Protein AF-A0A558FZP3-F1 (afdb_monomer_lite)

Secondary structure (DSSP, 8-state):
--EEEEEE---TTHHHHHHHHHHTT-EEEEEETTS-GGG---

InterPro domains:
  IPR029062 Class I glutamine amidotransferase-like [G3DSA:3.40.50.880] (1-42)
  IPR029062 Class I glutamine amidotransferase-like [SSF52317] (1-41)

Sequence (42 aa):
MTRIVVIDNHGQFTHLERRALRDLGVDTELVDNDTDPADIDA

Structure (mmCIF, N/CA/C/O backbone):
data_AF-A0A558FZP3-F1
#
_entry.id   AF-A0A558FZP3-F1
#
loop_
_atom_site.group_PDB
_atom_site.id
_atom_site.type_symbol
_atom_site.label_atom_id
_atom_site.label_alt_id
_atom_site.label_comp_id
_atom_site.label_asym_id
_atom_site.label_entity_id
_atom_site.label_seq_id
_atom_site.pdbx_PDB_ins_code
_atom_site.Cartn_x
_atom_site.Cartn_y
_atom_site.Cartn_z
_atom_site.occupancy
_atom_site.B_iso_or_equiv
_atom_site.auth_seq_id
_atom_site.auth_comp_id
_atom_site.auth_asym_id
_atom_site.auth_atom_id
_atom_site.pdbx_PDB_model_num
ATOM 1 N N . MET A 1 1 ? -14.925 -5.041 -7.661 1.00 68.06 1 MET A N 1
ATOM 2 C CA . MET A 1 1 ? -14.287 -4.524 -6.432 1.00 68.06 1 MET A CA 1
ATOM 3 C C . MET A 1 1 ? -12.970 -3.897 -6.845 1.00 68.06 1 MET A C 1
ATOM 5 O O . MET A 1 1 ? -12.407 -4.366 -7.823 1.00 68.06 1 MET A O 1
ATOM 9 N N . THR A 1 2 ? -12.527 -2.832 -6.184 1.00 85.56 2 THR A N 1
ATOM 10 C CA . THR A 1 2 ? -11.277 -2.143 -6.539 1.00 85.56 2 THR A CA 1
ATOM 11 C C . THR A 1 2 ? -10.089 -2.880 -5.922 1.00 85.56 2 THR A C 1
ATOM 13 O O . THR A 1 2 ? -10.088 -3.097 -4.711 1.00 85.56 2 THR A O 1
ATOM 16 N N . ARG A 1 3 ? -9.112 -3.267 -6.749 1.00 91.06 3 ARG A N 1
ATOM 17 C CA . ARG A 1 3 ? -7.819 -3.839 -6.339 1.00 91.06 3 ARG A CA 1
ATOM 18 C C . ARG A 1 3 ? -6.810 -2.709 -6.140 1.00 91.06 3 ARG A C 1
ATOM 20 O O . ARG A 1 3 ? -6.877 -1.709 -6.852 1.00 91.06 3 ARG A O 1
ATOM 27 N N . ILE A 1 4 ? -5.891 -2.856 -5.187 1.00 93.12 4 ILE A N 1
ATOM 28 C CA . ILE A 1 4 ? -4.765 -1.927 -5.008 1.00 93.12 4 ILE A CA 1
ATOM 29 C C . ILE A 1 4 ? -3.454 -2.688 -5.210 1.00 93.12 4 ILE A C 1
ATOM 31 O O . ILE A 1 4 ? -3.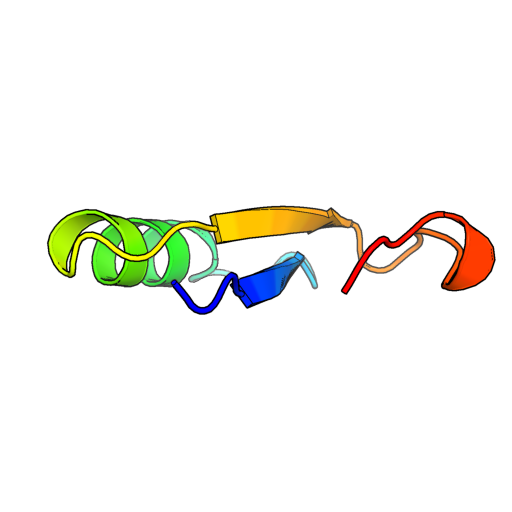145 -3.607 -4.450 1.00 93.12 4 ILE A O 1
ATOM 35 N N . VAL A 1 5 ? -2.674 -2.275 -6.208 1.00 94.50 5 VAL A N 1
ATOM 36 C CA . VAL A 1 5 ? -1.278 -2.700 -6.365 1.00 94.50 5 VAL A CA 1
ATOM 37 C C . VAL A 1 5 ? -0.402 -1.795 -5.500 1.00 94.50 5 VAL A C 1
ATOM 39 O O . VAL A 1 5 ? -0.418 -0.573 -5.648 1.00 94.50 5 VAL A O 1
ATOM 42 N N . VAL A 1 6 ? 0.331 -2.389 -4.563 1.00 93.69 6 VAL A N 1
ATOM 43 C CA . VAL A 1 6 ? 1.219 -1.691 -3.630 1.00 93.69 6 VAL A CA 1
ATOM 44 C C . VAL A 1 6 ? 2.659 -1.927 -4.064 1.00 93.69 6 VAL A C 1
ATOM 46 O O . VAL A 1 6 ? 3.116 -3.066 -4.081 1.00 93.69 6 VAL A O 1
ATOM 49 N N . ILE A 1 7 ? 3.379 -0.853 -4.381 1.00 94.69 7 ILE A N 1
ATOM 50 C CA . ILE A 1 7 ? 4.804 -0.930 -4.718 1.00 94.69 7 ILE A CA 1
ATOM 51 C C . ILE A 1 7 ? 5.641 -0.927 -3.435 1.00 94.69 7 ILE A C 1
ATOM 53 O O . ILE A 1 7 ? 5.631 0.055 -2.685 1.00 94.69 7 ILE A O 1
ATOM 57 N N . ASP A 1 8 ? 6.389 -2.001 -3.191 1.00 94.94 8 ASP A N 1
ATOM 58 C CA . ASP A 1 8 ? 7.320 -2.108 -2.073 1.00 94.94 8 ASP A CA 1
ATOM 59 C C . ASP A 1 8 ? 8.643 -1.418 -2.405 1.00 94.94 8 ASP A C 1
ATOM 61 O O . ASP A 1 8 ? 9.437 -1.901 -3.199 1.00 94.94 8 ASP A O 1
ATOM 65 N N . ASN A 1 9 ? 8.907 -0.291 -1.747 1.00 94.81 9 ASN A N 1
ATOM 66 C CA . ASN A 1 9 ? 10.198 0.400 -1.822 1.00 94.81 9 ASN A CA 1
ATOM 67 C C . ASN A 1 9 ? 11.149 -0.017 -0.686 1.00 94.81 9 ASN A C 1
ATOM 69 O O . ASN A 1 9 ? 12.038 0.745 -0.299 1.00 94.81 9 ASN A O 1
ATOM 73 N N . HIS A 1 10 ? 10.910 -1.189 -0.095 1.00 91.81 10 HIS A N 1
ATOM 74 C CA . HIS A 1 10 ? 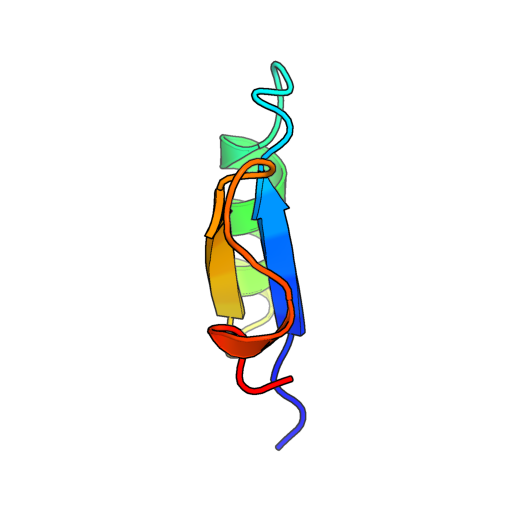11.603 -1.725 1.076 1.00 91.81 10 HIS A CA 1
ATOM 75 C C . HIS A 1 10 ? 11.567 -0.775 2.280 1.00 91.81 10 HIS A C 1
ATOM 77 O O . HIS A 1 10 ? 12.532 -0.626 3.038 1.00 91.81 10 HIS A O 1
ATOM 83 N N . GLY A 1 11 ? 10.424 -0.112 2.461 1.00 92.31 11 GLY A N 1
ATOM 84 C CA . GLY A 1 11 ? 10.183 0.749 3.606 1.00 92.31 11 GLY A CA 1
ATOM 85 C C . GLY A 1 11 ? 10.162 -0.054 4.907 1.00 92.31 11 GLY A C 1
ATOM 86 O O . GLY A 1 11 ? 9.707 -1.195 4.964 1.00 92.31 11 GLY A O 1
ATOM 87 N N . GLN A 1 12 ? 10.583 0.564 6.011 1.00 95.69 12 GLN A N 1
ATOM 88 C CA . GLN A 1 12 ? 10.581 -0.102 7.324 1.00 95.69 12 GLN A CA 1
ATOM 89 C C . GLN A 1 12 ? 9.174 -0.535 7.787 1.00 95.69 12 GLN A C 1
ATOM 91 O O . GLN A 1 12 ? 9.041 -1.366 8.689 1.00 95.69 12 GLN A O 1
ATOM 96 N N . PHE A 1 13 ? 8.124 0.006 7.164 1.00 95.12 13 PHE A N 1
ATOM 97 C CA . PHE A 1 13 ? 6.729 -0.189 7.545 1.00 95.12 13 PHE A CA 1
ATOM 98 C C . PHE A 1 13 ? 5.876 -0.939 6.509 1.00 95.12 13 PHE A C 1
ATOM 100 O O . PHE A 1 13 ? 4.686 -1.109 6.766 1.00 95.12 13 PHE A O 1
ATOM 107 N N . THR A 1 14 ? 6.443 -1.478 5.416 1.00 92.19 14 THR A N 1
ATOM 108 C CA . THR A 1 14 ? 5.675 -2.201 4.371 1.00 92.19 14 THR A CA 1
ATOM 109 C C . THR A 1 14 ? 4.767 -3.299 4.962 1.00 92.19 14 THR A C 1
ATOM 111 O O . THR A 1 14 ? 3.620 -3.496 4.557 1.00 92.19 14 THR A O 1
ATOM 114 N N . HIS A 1 15 ? 5.232 -3.995 6.006 1.00 89.25 15 HIS A N 1
ATOM 115 C CA . HIS A 1 15 ? 4.453 -5.026 6.699 1.00 89.25 15 HIS A CA 1
ATOM 116 C C . HIS A 1 15 ? 3.224 -4.483 7.462 1.00 89.25 15 HIS A C 1
ATOM 118 O O . HIS A 1 15 ? 2.228 -5.200 7.600 1.00 89.25 15 HIS A O 1
ATOM 124 N N . LEU A 1 16 ? 3.271 -3.239 7.956 1.00 95.19 16 LEU A N 1
ATOM 125 C CA . LEU A 1 16 ? 2.144 -2.579 8.628 1.00 95.19 16 LEU A CA 1
ATOM 126 C C . LEU A 1 16 ? 1.094 -2.114 7.619 1.00 95.19 16 LEU A C 1
ATOM 128 O O . LEU A 1 16 ? -0.098 -2.295 7.860 1.00 95.19 16 LEU A O 1
ATOM 132 N N . GLU A 1 17 ? 1.528 -1.583 6.478 1.00 92.94 17 GLU A N 1
ATOM 133 C CA . GLU A 1 17 ? 0.647 -1.157 5.386 1.00 92.94 17 GLU A CA 1
ATOM 134 C C . GLU A 1 17 ? -0.147 -2.346 4.827 1.00 92.94 17 GLU A C 1
ATOM 136 O O . GLU A 1 17 ? -1.380 -2.309 4.777 1.00 92.94 17 GLU A O 1
ATOM 141 N N . ARG A 1 18 ? 0.535 -3.465 4.539 1.00 89.00 18 ARG A N 1
ATOM 142 C CA . ARG A 1 18 ? -0.110 -4.718 4.108 1.00 89.00 18 ARG A CA 1
ATOM 143 C C . ARG A 1 18 ? -1.115 -5.237 5.138 1.00 89.00 18 ARG A C 1
ATOM 145 O O . ARG A 1 18 ? -2.188 -5.720 4.775 1.00 89.00 18 ARG A O 1
ATOM 152 N N . ARG A 1 19 ? -0.779 -5.153 6.431 1.00 93.94 19 ARG A N 1
ATOM 153 C CA . ARG A 1 19 ? -1.695 -5.545 7.509 1.00 93.94 19 ARG A CA 1
ATOM 154 C C . ARG A 1 19 ? -2.951 -4.676 7.505 1.00 93.94 19 ARG A C 1
ATOM 156 O O . ARG A 1 19 ? -4.041 -5.232 7.569 1.00 93.94 19 ARG A O 1
ATOM 163 N N . ALA A 1 20 ? -2.806 -3.357 7.410 1.00 95.62 20 ALA A N 1
ATOM 164 C CA . ALA A 1 20 ? -3.936 -2.434 7.415 1.00 95.62 20 ALA A CA 1
ATOM 165 C C . ALA A 1 20 ? -4.901 -2.704 6.249 1.00 95.62 20 ALA A C 1
ATOM 167 O O . ALA A 1 20 ? -6.108 -2.797 6.461 1.00 95.62 20 ALA A O 1
ATOM 168 N N . LEU A 1 21 ? -4.376 -2.906 5.037 1.00 94.06 21 LEU A N 1
ATOM 169 C CA . LEU A 1 21 ? -5.191 -3.192 3.850 1.00 94.06 21 LEU A CA 1
ATOM 170 C C . LEU A 1 21 ? -5.934 -4.532 3.958 1.00 94.06 21 LEU A C 1
ATOM 172 O O . LEU A 1 21 ? -7.126 -4.605 3.655 1.00 94.06 21 LEU A O 1
ATOM 176 N N . ARG A 1 22 ? -5.266 -5.572 4.471 1.00 91.81 22 ARG A N 1
ATOM 177 C CA . ARG A 1 22 ? -5.894 -6.873 4.746 1.00 91.81 22 ARG A CA 1
ATOM 178 C C . ARG A 1 22 ? -6.994 -6.763 5.802 1.00 91.81 22 ARG A C 1
ATOM 180 O O . ARG A 1 22 ? -8.055 -7.355 5.636 1.00 91.81 22 ARG A O 1
ATOM 187 N N . ASP A 1 23 ? -6.746 -6.026 6.883 1.00 95.94 23 ASP A N 1
ATOM 188 C CA . ASP A 1 23 ? -7.708 -5.851 7.976 1.00 95.94 23 ASP A CA 1
ATOM 189 C C . ASP A 1 23 ? -8.953 -5.054 7.505 1.00 95.94 23 ASP A C 1
ATOM 191 O O . ASP A 1 23 ? -10.048 -5.258 8.026 1.00 95.94 23 ASP A O 1
ATOM 195 N N . LEU A 1 24 ? -8.814 -4.217 6.465 1.00 95.06 24 LEU A N 1
ATOM 196 C CA . LEU A 1 24 ? -9.916 -3.535 5.766 1.00 95.06 24 LEU A CA 1
ATOM 197 C C . LEU A 1 24 ? -10.627 -4.402 4.708 1.00 95.06 24 LEU A C 1
ATOM 199 O O . LEU A 1 24 ? -11.617 -3.958 4.128 1.00 95.06 24 LEU A O 1
ATOM 203 N N . GLY A 1 25 ? -10.146 -5.621 4.444 1.00 94.50 25 GLY A N 1
ATOM 204 C CA . GLY A 1 25 ? -10.712 -6.516 3.431 1.00 94.50 25 GLY A CA 1
ATOM 205 C C . GLY A 1 25 ? -10.466 -6.067 1.987 1.00 94.50 25 GLY A C 1
ATOM 206 O O . GLY A 1 25 ? -11.241 -6.425 1.102 1.00 94.50 25 GLY A O 1
ATOM 207 N N . VAL A 1 26 ? -9.421 -5.271 1.743 1.00 94.62 26 VAL A N 1
ATOM 208 C CA . VAL A 1 26 ? -9.051 -4.810 0.399 1.00 94.62 26 VAL A CA 1
ATOM 209 C C . VAL A 1 26 ? -8.238 -5.888 -0.315 1.00 94.62 26 VAL A C 1
ATOM 211 O O . VAL A 1 26 ? -7.303 -6.455 0.255 1.00 94.62 26 VAL A O 1
ATOM 214 N N . ASP A 1 27 ? -8.581 -6.150 -1.575 1.00 93.25 27 ASP A N 1
ATOM 215 C CA . ASP A 1 27 ? -7.784 -7.002 -2.455 1.00 93.25 27 ASP A CA 1
ATOM 216 C C . ASP A 1 27 ? -6.495 -6.276 -2.855 1.00 93.25 27 ASP A C 1
ATOM 218 O O . ASP A 1 27 ? -6.536 -5.180 -3.427 1.00 93.25 27 ASP A O 1
ATOM 222 N N . THR A 1 28 ? -5.353 -6.861 -2.495 1.00 92.81 28 THR A N 1
ATOM 223 C CA . THR A 1 28 ? -4.044 -6.221 -2.636 1.00 92.81 28 THR A CA 1
ATOM 224 C C . THR A 1 28 ? -2.981 -7.172 -3.146 1.00 92.81 28 THR A C 1
ATOM 226 O O . THR A 1 28 ? -2.903 -8.328 -2.730 1.00 92.81 28 THR A O 1
ATOM 229 N N . GLU A 1 29 ? -2.112 -6.636 -3.995 1.00 92.38 29 GLU A N 1
ATOM 230 C CA . GLU A 1 29 ? -0.883 -7.277 -4.449 1.00 92.38 29 GLU A CA 1
ATOM 231 C C . GLU A 1 29 ? 0.304 -6.402 -4.053 1.00 92.38 29 GLU A C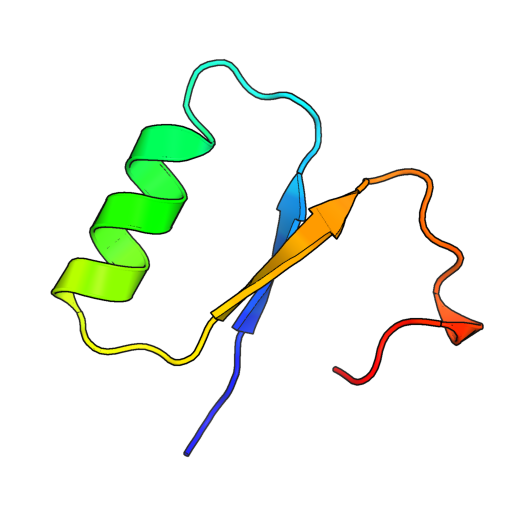 1
ATOM 233 O O . GLU A 1 29 ? 0.241 -5.181 -4.186 1.00 92.38 29 GLU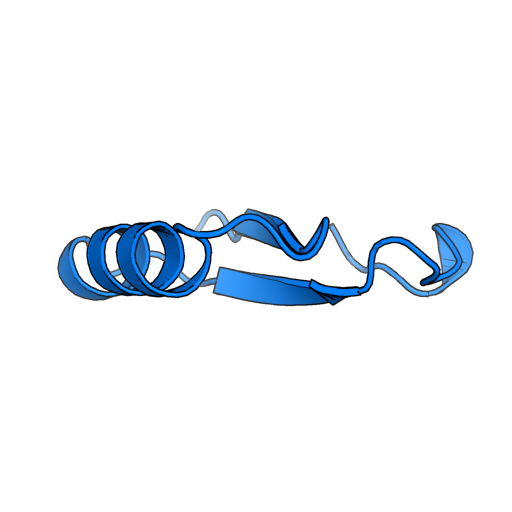 A O 1
ATOM 238 N N . LEU A 1 30 ? 1.370 -7.023 -3.550 1.00 92.25 30 LEU A N 1
ATOM 239 C CA . LEU A 1 30 ? 2.630 -6.343 -3.275 1.00 92.25 30 LEU A CA 1
ATOM 240 C C . LEU A 1 30 ? 3.594 -6.634 -4.428 1.00 92.25 30 LEU A C 1
ATOM 242 O O . LEU A 1 30 ? 3.826 -7.804 -4.729 1.00 92.25 30 LEU A O 1
ATOM 246 N N . VAL A 1 31 ? 4.138 -5.586 -5.039 1.00 95.19 31 VAL A N 1
ATOM 247 C CA . VAL A 1 31 ? 5.021 -5.648 -6.211 1.00 95.19 31 VAL A CA 1
ATOM 248 C C . VAL A 1 31 ? 6.334 -4.940 -5.884 1.00 95.19 31 VAL A C 1
ATOM 250 O O . VAL A 1 31 ? 6.315 -3.903 -5.224 1.00 95.19 31 VAL A O 1
ATOM 253 N N . ASP A 1 32 ? 7.466 -5.501 -6.307 1.00 95.38 32 ASP A N 1
ATOM 254 C CA . ASP A 1 32 ? 8.785 -4.897 -6.078 1.00 95.38 32 ASP A CA 1
ATOM 255 C C . ASP A 1 32 ? 8.940 -3.597 -6.886 1.00 95.38 32 ASP A C 1
ATOM 257 O O . ASP A 1 32 ? 8.367 -3.462 -7.971 1.00 95.38 32 ASP A O 1
ATOM 261 N N . ASN A 1 33 ? 9.695 -2.625 -6.374 1.00 95.88 33 ASN A N 1
ATOM 262 C CA . ASN A 1 33 ? 9.863 -1.335 -7.041 1.00 95.88 33 ASN A CA 1
ATOM 263 C C . ASN A 1 33 ? 10.721 -1.393 -8.309 1.00 95.88 33 ASN A C 1
ATOM 265 O O . ASN A 1 33 ? 10.721 -0.426 -9.073 1.00 95.88 33 ASN A O 1
ATOM 269 N N . ASP A 1 34 ? 11.416 -2.504 -8.540 1.00 97.00 34 ASP A N 1
ATOM 270 C CA . ASP A 1 34 ? 12.152 -2.780 -9.769 1.00 97.00 34 ASP 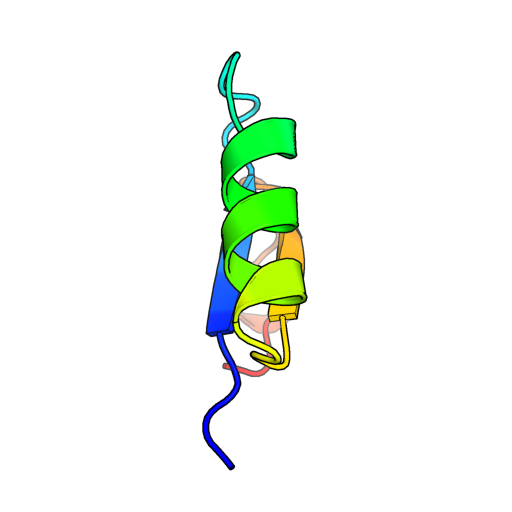A CA 1
ATOM 271 C C . ASP A 1 34 ? 11.335 -3.557 -10.820 1.00 97.00 34 ASP A C 1
ATOM 273 O O . ASP A 1 34 ? 11.838 -3.814 -11.917 1.00 97.00 34 ASP A O 1
ATOM 277 N N . THR A 1 35 ? 10.066 -3.867 -10.528 1.00 97.12 35 THR A N 1
ATOM 278 C CA . THR A 1 35 ? 9.156 -4.516 -11.483 1.00 97.12 35 THR A CA 1
ATOM 279 C C . THR A 1 35 ? 8.870 -3.580 -12.659 1.00 97.12 35 THR A C 1
ATOM 281 O O . THR A 1 35 ? 8.493 -2.420 -12.465 1.00 97.12 35 THR A O 1
ATOM 284 N N . ASP A 1 36 ? 9.023 -4.080 -13.891 1.00 97.12 36 ASP A N 1
ATOM 285 C CA . ASP A 1 36 ? 8.697 -3.309 -15.092 1.00 97.12 36 ASP A CA 1
ATOM 286 C C . ASP A 1 36 ? 7.193 -2.972 -15.088 1.00 97.12 36 ASP A C 1
ATOM 288 O O . ASP A 1 36 ? 6.366 -3.867 -14.897 1.00 97.12 36 ASP A O 1
ATOM 292 N N . PRO A 1 37 ? 6.790 -1.707 -15.312 1.00 94.31 37 PRO A N 1
ATOM 293 C CA . PRO A 1 37 ? 5.380 -1.338 -15.380 1.00 94.31 37 PRO A CA 1
ATOM 294 C C . PRO A 1 37 ? 4.558 -2.158 -16.382 1.00 94.31 37 PRO A C 1
ATOM 296 O O . PRO A 1 37 ? 3.355 -2.306 -16.189 1.00 94.31 37 PRO A O 1
ATOM 299 N N . ALA A 1 38 ? 5.179 -2.682 -17.444 1.00 96.44 38 ALA A N 1
ATOM 300 C CA . ALA A 1 38 ? 4.508 -3.545 -18.414 1.00 96.44 38 ALA A CA 1
ATOM 301 C C . ALA A 1 38 ? 4.063 -4.899 -17.825 1.00 96.44 38 ALA A C 1
ATOM 303 O O . ALA A 1 38 ? 3.162 -5.526 -18.383 1.00 96.44 38 ALA A O 1
ATOM 304 N N . ASP A 1 39 ? 4.658 -5.322 -16.707 1.00 96.19 39 ASP A N 1
ATOM 305 C CA . ASP A 1 39 ? 4.336 -6.567 -16.003 1.00 96.19 39 ASP A CA 1
ATOM 306 C C . ASP A 1 39 ? 3.259 -6.375 -14.914 1.00 96.19 39 ASP A C 1
ATOM 308 O O . ASP A 1 39 ? 2.852 -7.341 -14.266 1.00 96.19 39 ASP A O 1
ATOM 312 N N . ILE A 1 40 ? 2.771 -5.143 -14.707 1.00 94.06 40 ILE A N 1
ATOM 313 C CA . ILE A 1 40 ? 1.792 -4.803 -13.667 1.00 94.06 40 ILE A CA 1
ATOM 314 C C . ILE A 1 40 ? 0.385 -4.667 -14.268 1.00 94.06 40 ILE A C 1
ATOM 316 O O . IL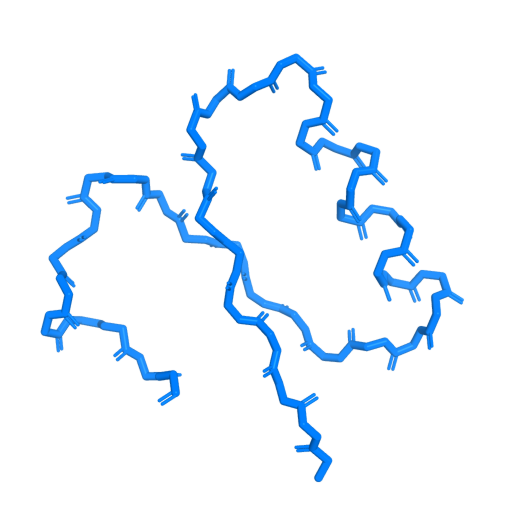E A 1 40 ? 0.129 -3.806 -15.107 1.00 94.06 40 ILE A O 1
ATOM 320 N N . ASP A 1 41 ? -0.557 -5.474 -13.773 1.00 87.19 41 ASP A N 1
ATOM 321 C CA . ASP A 1 41 ? -1.988 -5.397 -14.110 1.00 87.19 41 ASP A CA 1
ATOM 322 C C . ASP A 1 41 ? -2.753 -4.596 -13.036 1.00 87.19 41 ASP A C 1
ATOM 324 O O . ASP A 1 41 ? -3.231 -5.161 -12.040 1.00 87.19 41 ASP A O 1
ATOM 328 N N . ALA A 1 42 ? -2.794 -3.268 -13.215 1.00 83.25 42 ALA A N 1
ATOM 329 C CA . ALA A 1 42 ? -3.344 -2.280 -12.274 1.00 83.25 42 ALA A CA 1
ATOM 330 C C . ALA A 1 42 ? -4.598 -1.556 -12.790 1.00 83.25 42 ALA A C 1
ATOM 332 O O . ALA A 1 42 ? -4.636 -1.173 -13.982 1.00 83.25 42 ALA A O 1
#

pLDDT: mean 92.84, std 4.86, range [68.06, 97.12]

Radius of gyration: 10.72 Å; chains: 1; bounding box: 26×8×27 Å

Organism: Haloferax volcanii (NCBI:txid2246)

Foldseek 3Di:
DDEDEAECPVDPCPVVVVVVCVVVVHHYDYDYPPDDPVPDDD